Protein AF-A0AAN0MG06-F1 (afdb_monomer_lite)

Organism: NCBI:txid3137370

pLDDT: mean 85.5, std 10.64, range [44.31, 94.69]

Secondary structure (DSSP, 8-state):
---EEEEE-EETTEE----SSS-EEE----SSSSEEEEE-TT--SEEES--HHHHHHHHHHHTTS----S---

Foldseek 3Di:
DFDEAEAWAEDPPFIFDDDPPFDKDFDFDPPDGVTYTYRGRVGHSIGTPQDPVRVVQVVCVVVVHDHDPPDPD

Sequence (73 aa):
MRPLDLQIGCAGPWCGAAPGNVDAVFFVRADQDPITAIAGPCGGMIFPNPDQATLDALTTCMQGGPCSAQTLQ

Radius of gyration: 13.42 Å; chains: 1; bounding box: 26×28×32 Å

Structure (mmCIF, N/CA/C/O backbone):
data_AF-A0AAN0MG06-F1
#
_entry.id   AF-A0AAN0MG06-F1
#
loop_
_atom_site.group_PDB
_atom_site.id
_atom_site.type_symbol
_atom_site.label_atom_id
_atom_site.label_alt_id
_atom_site.label_comp_id
_atom_site.label_asym_id
_atom_site.label_entity_id
_atom_site.label_seq_id
_atom_site.pdbx_PDB_ins_code
_atom_site.Cartn_x
_atom_site.Cartn_y
_atom_site.Cartn_z
_atom_site.occupancy
_atom_site.B_iso_or_equiv
_atom_site.auth_seq_id
_atom_site.auth_comp_id
_atom_site.auth_asym_id
_atom_site.auth_atom_id
_atom_site.pdbx_PDB_model_num
ATOM 1 N N . MET A 1 1 ? -11.006 -18.553 -4.600 1.00 62.88 1 MET A N 1
ATOM 2 C CA . MET A 1 1 ? -9.979 -17.503 -4.779 1.00 62.88 1 MET A CA 1
ATOM 3 C C . MET A 1 1 ? -10.320 -16.768 -6.064 1.00 62.88 1 MET A C 1
ATOM 5 O O . MET A 1 1 ? -10.562 -17.449 -7.052 1.00 62.88 1 MET A O 1
ATOM 9 N N . ARG A 1 2 ? -10.461 -15.437 -6.039 1.00 76.38 2 ARG A N 1
ATOM 10 C CA . ARG A 1 2 ? -10.697 -14.644 -7.260 1.00 76.38 2 ARG A CA 1
ATOM 11 C C . ARG A 1 2 ? -9.342 -14.309 -7.904 1.00 76.38 2 ARG A C 1
ATOM 13 O O . ARG A 1 2 ? -8.407 -14.060 -7.143 1.00 76.38 2 ARG A O 1
ATOM 20 N N . PRO A 1 3 ? -9.213 -14.333 -9.241 1.00 83.12 3 PRO A N 1
ATOM 21 C CA . PRO A 1 3 ? -7.981 -13.925 -9.908 1.00 83.12 3 PRO A CA 1
ATOM 22 C C . PRO A 1 3 ? -7.679 -12.441 -9.649 1.00 83.12 3 PRO A C 1
ATOM 24 O O . PRO A 1 3 ? -8.592 -11.614 -9.571 1.00 83.12 3 PRO A O 1
ATOM 27 N N . LEU A 1 4 ? -6.391 -12.131 -9.500 1.00 85.75 4 LEU A N 1
ATOM 28 C CA . LEU A 1 4 ? -5.858 -10.786 -9.305 1.00 85.75 4 LEU A CA 1
ATOM 29 C C . LEU A 1 4 ? -4.786 -10.535 -10.365 1.00 85.75 4 LEU A C 1
ATOM 31 O O . LEU A 1 4 ? -3.819 -11.293 -10.437 1.00 85.75 4 LEU A O 1
ATOM 35 N N . ASP A 1 5 ? -4.929 -9.447 -11.113 1.00 91.06 5 ASP A N 1
ATOM 36 C CA . ASP A 1 5 ? -3.889 -8.960 -12.014 1.00 91.06 5 ASP A CA 1
ATOM 37 C C . ASP A 1 5 ? -3.057 -7.882 -11.322 1.00 91.06 5 ASP A C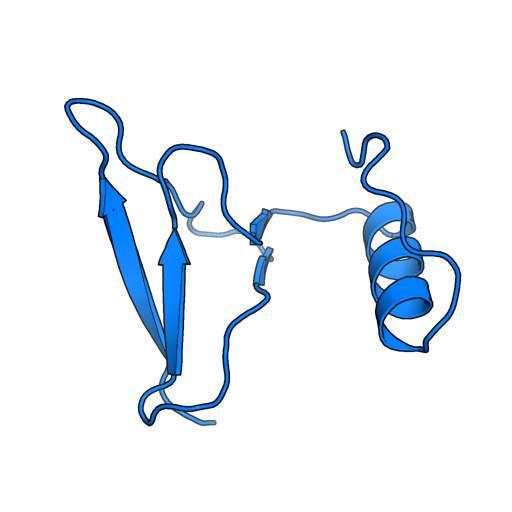 1
ATOM 39 O O . ASP A 1 5 ? -3.592 -6.918 -10.768 1.00 91.06 5 ASP A O 1
ATOM 43 N N . LEU A 1 6 ? -1.734 -8.025 -11.376 1.00 88.50 6 LEU A N 1
ATOM 44 C CA . LEU A 1 6 ? -0.798 -7.001 -10.925 1.00 88.50 6 LEU A CA 1
ATOM 45 C C . LEU A 1 6 ? -0.325 -6.178 -12.125 1.00 88.50 6 LEU A C 1
ATOM 47 O O . LEU A 1 6 ? 0.393 -6.677 -12.989 1.00 88.50 6 LEU A O 1
ATOM 51 N N . GLN A 1 7 ? -0.687 -4.899 -12.150 1.00 90.50 7 GLN A N 1
ATOM 52 C CA . GLN A 1 7 ? -0.296 -3.965 -13.197 1.00 90.50 7 GLN A CA 1
ATOM 53 C C . GLN A 1 7 ? 0.755 -2.976 -12.684 1.00 90.50 7 GLN A C 1
ATOM 55 O O . GLN A 1 7 ? 0.531 -2.244 -11.717 1.00 90.50 7 GLN A O 1
ATOM 60 N N . ILE A 1 8 ? 1.890 -2.905 -13.382 1.00 90.94 8 ILE A N 1
ATOM 61 C CA . ILE A 1 8 ? 2.912 -1.881 -13.144 1.00 90.94 8 ILE A CA 1
ATOM 62 C C . ILE A 1 8 ? 2.522 -0.608 -13.897 1.00 90.94 8 ILE A C 1
ATOM 64 O O . ILE A 1 8 ? 2.406 -0.605 -15.122 1.00 90.94 8 ILE A O 1
ATOM 68 N N . GLY A 1 9 ? 2.298 0.475 -13.155 1.00 90.75 9 GLY A N 1
ATOM 69 C CA . GLY A 1 9 ? 2.032 1.799 -13.703 1.00 90.75 9 GLY A CA 1
ATOM 70 C C . GLY A 1 9 ? 3.314 2.619 -13.814 1.00 90.75 9 GLY A C 1
ATOM 71 O O . GLY A 1 9 ? 4.159 2.577 -12.918 1.00 90.75 9 GLY A O 1
ATOM 72 N N . CYS A 1 10 ? 3.435 3.407 -14.882 1.00 91.69 10 CYS A N 1
ATOM 73 C CA . CYS A 1 10 ? 4.551 4.327 -15.087 1.00 91.69 10 CYS A CA 1
ATOM 74 C C . CYS A 1 10 ? 4.050 5.754 -15.339 1.00 91.69 10 CYS A C 1
ATOM 76 O O . CYS A 1 10 ? 2.992 5.957 -15.934 1.00 91.69 10 C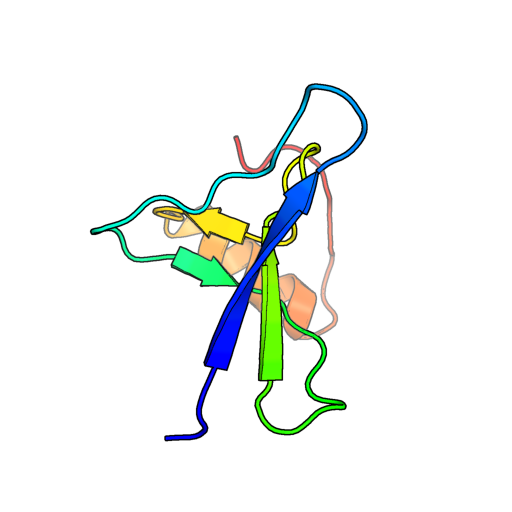YS A O 1
ATOM 78 N N . ALA A 1 11 ? 4.831 6.740 -14.908 1.00 91.88 11 ALA A N 1
ATOM 79 C CA . ALA A 1 11 ? 4.649 8.151 -15.217 1.00 91.88 11 ALA A CA 1
ATOM 80 C C . ALA A 1 11 ? 5.996 8.701 -15.697 1.00 91.88 11 ALA A C 1
ATOM 82 O O . ALA A 1 11 ? 6.907 8.926 -14.904 1.00 91.88 11 ALA A O 1
ATOM 83 N N . GLY A 1 12 ? 6.148 8.868 -17.013 1.00 89.31 12 GLY A N 1
ATOM 84 C CA . GLY A 1 12 ? 7.441 9.207 -17.609 1.00 89.31 12 GLY A CA 1
ATOM 85 C C . GLY A 1 12 ? 8.489 8.111 -17.343 1.00 89.31 12 GLY A C 1
ATOM 86 O O . GLY A 1 12 ? 8.190 6.941 -17.584 1.00 89.31 12 GLY A O 1
ATOM 87 N N . PRO A 1 13 ? 9.701 8.450 -16.862 1.00 90.88 13 PRO A N 1
ATOM 88 C CA . PRO A 1 13 ? 10.758 7.471 -16.598 1.00 90.88 13 PRO A CA 1
ATOM 89 C C . PRO A 1 13 ? 10.577 6.685 -15.288 1.00 90.88 13 PRO A C 1
ATOM 91 O O . PRO A 1 13 ? 11.351 5.766 -15.030 1.00 90.88 13 PRO A O 1
ATOM 94 N N . TRP A 1 14 ? 9.600 7.034 -14.445 1.00 92.38 14 TRP A N 1
ATOM 95 C CA . TRP A 1 14 ? 9.362 6.349 -13.174 1.00 92.38 14 TRP A CA 1
ATOM 96 C C . TRP A 1 14 ? 8.268 5.303 -13.334 1.00 92.38 14 TRP A C 1
ATOM 98 O O . TRP A 1 14 ? 7.160 5.624 -13.764 1.00 92.38 14 TRP A O 1
ATOM 108 N N . CYS A 1 15 ? 8.566 4.068 -12.947 1.00 91.50 15 CYS A N 1
ATOM 109 C CA . CYS A 1 15 ? 7.599 2.981 -12.846 1.00 91.50 15 CYS A CA 1
ATOM 110 C C . CYS A 1 15 ? 7.466 2.545 -11.390 1.00 91.50 15 CYS A C 1
ATOM 112 O O . CYS A 1 15 ? 8.410 2.665 -10.608 1.00 91.50 15 CYS A O 1
ATOM 114 N N . GLY A 1 16 ? 6.286 2.052 -11.027 1.00 88.88 16 GLY A N 1
ATOM 115 C CA . GLY A 1 16 ? 6.087 1.437 -9.726 1.00 88.88 16 GLY A CA 1
ATOM 116 C C . GLY A 1 16 ? 6.817 0.106 -9.595 1.00 88.88 16 GLY A C 1
ATOM 117 O O . GLY A 1 16 ? 7.286 -0.484 -10.569 1.00 88.88 16 GLY A O 1
ATOM 118 N N . ALA A 1 17 ? 6.873 -0.380 -8.364 1.00 85.75 17 ALA A N 1
ATOM 119 C CA . ALA A 1 17 ? 7.393 -1.694 -8.039 1.00 85.75 17 ALA A CA 1
ATOM 120 C C . ALA A 1 17 ? 6.457 -2.376 -7.041 1.00 85.75 17 ALA A C 1
ATOM 122 O O . ALA A 1 17 ? 5.865 -1.726 -6.180 1.00 85.75 17 ALA A O 1
ATOM 123 N N . ALA A 1 18 ? 6.350 -3.693 -7.156 1.00 82.44 18 ALA A N 1
ATOM 124 C CA . ALA A 1 18 ? 5.749 -4.550 -6.149 1.00 82.44 18 ALA A CA 1
ATOM 125 C C . ALA A 1 18 ? 6.820 -5.576 -5.754 1.00 82.44 18 ALA A C 1
ATOM 127 O O . ALA A 1 18 ? 7.274 -6.319 -6.630 1.00 82.44 18 ALA A O 1
ATOM 128 N N . PRO A 1 19 ? 7.292 -5.590 -4.496 1.00 75.25 19 PRO A N 1
ATOM 129 C CA . PRO A 1 19 ? 8.323 -6.530 -4.086 1.00 75.25 19 PRO A CA 1
ATOM 130 C C . PRO A 1 19 ? 7.806 -7.965 -4.216 1.00 75.25 19 PRO A C 1
ATOM 132 O O . PRO A 1 19 ? 6.717 -8.285 -3.745 1.00 75.25 19 PRO A O 1
ATOM 135 N N . GLY A 1 20 ? 8.583 -8.826 -4.871 1.00 80.25 20 GLY A N 1
ATOM 136 C CA . GLY A 1 20 ? 8.326 -10.264 -4.878 1.00 80.25 20 GLY A CA 1
ATOM 137 C C . GLY A 1 20 ? 8.839 -10.926 -3.599 1.00 80.25 20 GLY A C 1
ATOM 138 O O . GLY A 1 20 ? 9.743 -10.404 -2.948 1.00 80.25 20 GLY A O 1
ATOM 139 N N . ASN A 1 21 ? 8.311 -12.112 -3.287 1.00 85.69 21 ASN A N 1
ATOM 140 C CA . ASN A 1 21 ? 8.768 -12.983 -2.191 1.00 85.69 21 ASN A CA 1
ATOM 141 C C . ASN A 1 21 ? 8.647 -12.391 -0.775 1.00 85.69 21 ASN A C 1
ATOM 143 O O . ASN A 1 21 ? 9.379 -12.800 0.124 1.00 85.69 21 ASN A O 1
ATOM 147 N N . VAL A 1 22 ? 7.726 -11.452 -0.572 1.00 89.00 22 VAL A N 1
ATOM 148 C CA . VAL A 1 22 ? 7.356 -10.938 0.750 1.00 89.00 22 VAL A CA 1
ATOM 149 C C . VAL A 1 22 ? 5.842 -10.915 0.876 1.00 89.00 22 VAL A C 1
ATOM 151 O O . VAL A 1 22 ? 5.136 -10.757 -0.124 1.00 89.00 22 VAL A O 1
ATOM 154 N N . ASP A 1 23 ? 5.350 -11.029 2.104 1.00 89.62 23 ASP A N 1
ATOM 155 C CA . ASP A 1 23 ? 3.945 -10.767 2.384 1.00 89.62 23 ASP A CA 1
ATOM 156 C C . ASP A 1 23 ? 3.680 -9.266 2.269 1.00 89.62 23 ASP A C 1
ATOM 158 O O . ASP A 1 23 ? 4.459 -8.429 2.735 1.00 89.62 23 ASP A O 1
ATOM 162 N N . ALA A 1 24 ? 2.584 -8.913 1.609 1.00 89.00 24 ALA A N 1
ATOM 163 C CA . ALA A 1 24 ? 2.227 -7.528 1.357 1.00 89.00 24 ALA A CA 1
ATOM 164 C C . ALA A 1 24 ? 0.713 -7.340 1.406 1.00 89.00 24 ALA A C 1
ATOM 166 O O . ALA A 1 24 ? -0.055 -8.186 0.942 1.00 89.00 24 ALA A O 1
ATOM 167 N N . VAL A 1 25 ? 0.288 -6.193 1.933 1.00 90.75 25 VAL A N 1
ATOM 168 C CA . VAL A 1 25 ? -1.115 -5.773 1.929 1.00 90.75 25 VAL A CA 1
ATOM 169 C C . VAL A 1 25 ? -1.335 -4.809 0.770 1.00 90.75 25 VAL A C 1
ATOM 171 O O . VAL A 1 25 ? -0.644 -3.798 0.650 1.00 90.75 25 VAL A O 1
ATOM 174 N N . PHE A 1 26 ? -2.318 -5.119 -0.075 1.00 89.44 26 PHE A N 1
ATOM 175 C CA . PHE A 1 26 ? -2.745 -4.274 -1.186 1.00 89.44 26 PHE 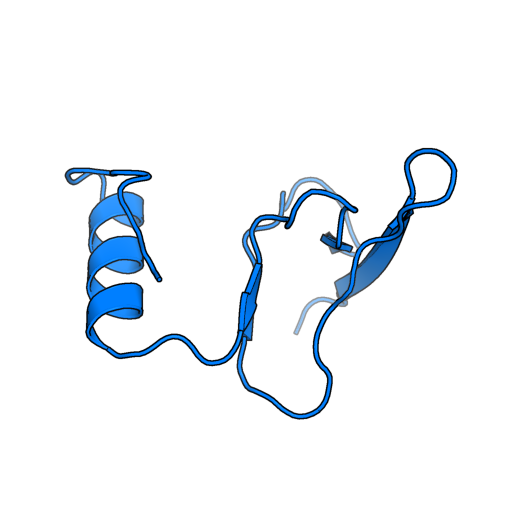A CA 1
ATOM 176 C C . PHE A 1 26 ? -4.171 -3.790 -0.942 1.00 89.44 26 PHE A C 1
ATOM 178 O O . PHE A 1 26 ? -5.065 -4.606 -0.714 1.00 89.44 26 PHE A O 1
ATOM 185 N N . PHE A 1 27 ? -4.409 -2.485 -1.074 1.00 89.69 27 PHE A N 1
ATOM 186 C CA . PHE A 1 27 ? -5.772 -1.972 -1.207 1.00 89.69 27 PHE A CA 1
ATOM 187 C C . PHE A 1 27 ? -6.090 -1.755 -2.679 1.00 89.69 27 PHE A C 1
ATOM 189 O O . PHE A 1 27 ? -5.422 -1.001 -3.386 1.00 89.69 27 PHE A O 1
ATOM 196 N N . VAL A 1 28 ? -7.135 -2.434 -3.134 1.00 88.81 28 VAL A N 1
ATOM 197 C CA . VAL A 1 28 ? -7.563 -2.461 -4.530 1.00 88.81 28 VAL A CA 1
ATOM 198 C C . VAL A 1 28 ? -9.036 -2.105 -4.621 1.00 88.81 28 VAL A C 1
ATOM 200 O O . VAL A 1 28 ? -9.811 -2.367 -3.699 1.00 88.81 28 VAL A O 1
ATOM 203 N N . ARG A 1 29 ? -9.444 -1.517 -5.747 1.00 87.56 29 ARG A N 1
ATOM 204 C CA . ARG A 1 29 ? -10.870 -1.382 -6.046 1.00 87.56 29 ARG A CA 1
ATOM 205 C C . ARG A 1 29 ? -11.387 -2.740 -6.506 1.00 87.56 29 ARG A C 1
ATOM 207 O O . ARG A 1 29 ? -10.835 -3.332 -7.425 1.00 87.56 29 ARG A O 1
ATOM 214 N N . ALA A 1 30 ? -12.431 -3.234 -5.850 1.00 86.44 30 ALA A N 1
ATOM 215 C CA . ALA A 1 30 ? -13.070 -4.507 -6.180 1.00 86.44 30 ALA A CA 1
ATOM 216 C C . ALA A 1 30 ? -14.270 -4.313 -7.127 1.00 86.44 30 ALA A C 1
ATOM 218 O O . ALA A 1 30 ? -15.308 -4.948 -6.957 1.00 86.44 30 ALA A O 1
ATOM 219 N N . ASP A 1 31 ? -14.141 -3.398 -8.089 1.00 89.31 31 ASP A N 1
ATOM 220 C CA . ASP A 1 31 ? -15.172 -3.027 -9.064 1.00 89.31 31 ASP A CA 1
ATOM 221 C C . ASP A 1 31 ? -15.028 -3.755 -10.413 1.00 89.31 31 ASP A C 1
ATOM 223 O O . ASP A 1 31 ? -15.918 -3.652 -11.254 1.00 89.31 31 ASP A O 1
ATOM 227 N N . GLN A 1 32 ? -13.940 -4.507 -10.610 1.00 85.88 32 GLN A N 1
ATOM 228 C CA . GLN A 1 32 ? -13.645 -5.277 -11.824 1.00 85.88 32 GLN A CA 1
ATOM 229 C C . GLN A 1 32 ? -13.489 -6.782 -11.530 1.00 85.88 32 GLN A C 1
ATOM 231 O O . GLN A 1 32 ? -13.311 -7.198 -10.375 1.00 85.88 32 GLN A O 1
ATOM 236 N N . ASP A 1 33 ? -13.554 -7.600 -12.585 1.00 87.19 33 ASP A N 1
ATOM 237 C CA . ASP A 1 33 ? -13.210 -9.026 -12.558 1.00 87.19 33 ASP A CA 1
ATOM 238 C C . ASP A 1 33 ? -12.409 -9.406 -13.826 1.00 87.19 33 ASP A C 1
ATOM 240 O O . ASP A 1 33 ? -12.961 -9.315 -14.925 1.00 87.19 33 ASP A O 1
ATOM 244 N N . PRO A 1 34 ? -11.125 -9.805 -13.715 1.00 87.19 34 PRO A N 1
ATOM 245 C CA . PRO A 1 34 ? -10.332 -9.913 -12.487 1.00 87.19 34 PRO A CA 1
ATOM 246 C C . PRO A 1 34 ? -10.128 -8.561 -11.787 1.00 87.19 34 PRO A C 1
ATOM 248 O O . PRO A 1 34 ? -10.234 -7.494 -12.388 1.00 87.19 34 PRO A O 1
ATOM 251 N N . ILE A 1 35 ? -9.838 -8.609 -10.486 1.00 91.12 35 ILE A N 1
ATOM 252 C CA . ILE A 1 35 ? -9.474 -7.407 -9.729 1.00 91.12 35 ILE A CA 1
ATOM 253 C C . ILE A 1 35 ? -8.063 -6.985 -10.150 1.00 91.12 35 ILE A C 1
ATOM 255 O O . ILE A 1 35 ? -7.169 -7.826 -10.230 1.00 91.12 35 ILE A O 1
ATOM 259 N N . THR A 1 36 ? -7.836 -5.689 -10.361 1.00 89.50 36 THR A N 1
ATOM 260 C CA . THR A 1 36 ? -6.511 -5.164 -10.721 1.00 89.50 36 THR A CA 1
ATOM 261 C C . THR A 1 36 ? -5.860 -4.434 -9.547 1.00 89.50 36 THR A C 1
ATOM 263 O O . THR A 1 36 ? -6.377 -3.429 -9.052 1.00 89.50 36 THR A O 1
ATOM 266 N N . ALA A 1 37 ? -4.687 -4.907 -9.129 1.00 89.44 37 ALA A N 1
ATOM 267 C CA . ALA A 1 37 ? -3.779 -4.192 -8.240 1.00 89.44 37 ALA A CA 1
ATOM 268 C C . ALA A 1 37 ? -2.815 -3.325 -9.060 1.00 89.44 37 ALA A C 1
ATOM 270 O O . ALA A 1 37 ? -2.151 -3.824 -9.966 1.00 89.44 37 ALA A O 1
ATOM 271 N N . ILE A 1 38 ? -2.705 -2.034 -8.735 1.00 89.25 38 ILE A N 1
ATOM 272 C CA . ILE A 1 38 ? -1.836 -1.098 -9.464 1.00 89.25 38 ILE A CA 1
ATOM 273 C C . ILE A 1 38 ? -0.633 -0.724 -8.597 1.00 89.25 38 ILE A C 1
ATOM 275 O O . ILE A 1 38 ? -0.780 -0.069 -7.564 1.00 89.25 38 ILE A O 1
ATOM 279 N N . ALA A 1 39 ? 0.566 -1.076 -9.059 1.00 90.62 39 ALA A N 1
ATOM 280 C CA . ALA A 1 39 ? 1.824 -0.580 -8.514 1.00 90.62 39 ALA A CA 1
ATOM 281 C C . ALA A 1 39 ? 2.246 0.673 -9.287 1.00 90.62 39 ALA A C 1
ATOM 283 O O . ALA A 1 39 ? 2.853 0.591 -10.355 1.00 90.62 39 ALA A O 1
ATOM 284 N N . GLY A 1 40 ? 1.859 1.841 -8.771 1.00 89.25 40 GLY A N 1
ATOM 285 C CA . GLY A 1 40 ? 2.173 3.137 -9.370 1.00 89.25 40 GLY A CA 1
ATOM 286 C C . GLY A 1 40 ? 3.563 3.669 -8.989 1.00 89.25 40 GLY A C 1
ATOM 287 O O . GLY A 1 40 ? 4.146 3.233 -7.995 1.00 89.25 40 GLY A O 1
ATOM 288 N N . PRO A 1 41 ? 4.088 4.649 -9.742 1.00 89.00 41 PRO A N 1
ATOM 289 C CA . PRO A 1 41 ? 5.449 5.167 -9.570 1.00 89.00 41 PRO A CA 1
ATOM 290 C C . PRO A 1 41 ? 5.667 6.007 -8.305 1.00 89.00 41 PRO A C 1
ATOM 292 O O . PRO A 1 41 ? 6.806 6.209 -7.902 1.00 89.00 41 PRO A O 1
ATOM 295 N N . CYS A 1 42 ? 4.602 6.495 -7.665 1.00 83.75 42 CYS A N 1
ATOM 296 C CA . CYS A 1 42 ? 4.677 7.323 -6.454 1.00 83.75 42 CYS A CA 1
ATOM 297 C C . CYS A 1 42 ? 4.575 6.514 -5.150 1.00 83.75 42 CYS A C 1
ATOM 299 O O . CYS A 1 42 ? 4.381 7.097 -4.088 1.00 83.75 42 CYS A O 1
ATOM 301 N N . GLY A 1 43 ? 4.655 5.184 -5.230 1.00 70.06 43 GLY A N 1
ATOM 302 C CA . GLY A 1 43 ? 4.116 4.324 -4.183 1.00 70.06 43 GLY A CA 1
ATOM 303 C C . GLY A 1 43 ? 2.596 4.235 -4.330 1.00 70.06 43 GLY A C 1
ATOM 304 O O . GLY A 1 43 ? 1.905 5.225 -4.565 1.00 70.06 43 GLY A O 1
ATOM 305 N N . GLY A 1 44 ? 2.081 3.010 -4.320 1.00 75.25 44 GLY A N 1
ATOM 306 C CA . GLY A 1 44 ? 0.646 2.745 -4.392 1.00 75.25 44 GLY A CA 1
ATOM 307 C C . GLY A 1 44 ? 0.046 2.539 -3.007 1.00 75.25 44 GLY A C 1
ATOM 308 O O . GLY A 1 44 ? 0.673 2.803 -1.986 1.00 75.25 44 GLY A O 1
ATOM 309 N N . MET A 1 45 ? -1.150 1.957 -2.975 1.00 84.62 45 MET A N 1
ATOM 310 C CA . MET A 1 45 ? -1.738 1.412 -1.750 1.00 84.62 45 MET A CA 1
ATOM 311 C C . MET A 1 45 ? -1.160 0.018 -1.447 1.00 84.62 45 MET A C 1
ATOM 313 O O . MET A 1 45 ? -1.897 -0.967 -1.379 1.00 84.62 45 MET A O 1
ATOM 317 N N . ILE A 1 46 ? 0.171 -0.065 -1.365 1.00 87.75 46 ILE A N 1
ATOM 318 C CA . ILE A 1 46 ? 0.935 -1.306 -1.213 1.00 87.75 46 ILE A CA 1
ATOM 319 C C . ILE A 1 46 ? 1.813 -1.173 0.024 1.00 87.75 46 ILE A C 1
ATOM 321 O O . ILE A 1 46 ? 2.667 -0.292 0.082 1.00 87.75 46 ILE A O 1
ATOM 325 N N . PHE A 1 47 ? 1.629 -2.079 0.977 1.00 89.31 47 PHE A N 1
ATOM 326 C CA . PHE A 1 47 ? 2.383 -2.134 2.224 1.00 89.31 47 PHE A CA 1
ATOM 327 C C . PHE A 1 47 ? 3.170 -3.447 2.248 1.00 89.31 47 PHE A C 1
ATOM 329 O O . PHE A 1 47 ? 2.598 -4.481 2.604 1.00 89.31 47 PHE A O 1
ATOM 336 N N . PRO A 1 48 ? 4.432 -3.456 1.781 1.00 88.44 48 PRO A N 1
ATOM 337 C CA . PRO A 1 48 ? 5.269 -4.648 1.798 1.00 88.44 48 PRO A CA 1
ATOM 338 C C . PRO A 1 48 ? 5.857 -4.882 3.191 1.00 88.44 48 PRO A C 1
ATOM 340 O O . PRO A 1 48 ? 6.364 -3.950 3.807 1.00 88.44 48 PRO A O 1
ATOM 343 N N . ASN A 1 49 ? 5.825 -6.132 3.654 1.00 91.19 49 ASN A N 1
ATOM 344 C CA . ASN A 1 49 ? 6.318 -6.552 4.967 1.00 91.19 49 ASN A CA 1
ATOM 345 C C . ASN A 1 49 ? 5.855 -5.635 6.127 1.00 91.19 49 ASN A C 1
ATOM 347 O O . ASN A 1 49 ? 6.701 -5.122 6.865 1.00 91.19 49 ASN A O 1
ATOM 351 N N . PRO A 1 50 ? 4.538 -5.372 6.270 1.00 90.56 50 PRO A N 1
ATOM 352 C CA . PRO A 1 50 ? 4.042 -4.495 7.320 1.00 90.56 50 PRO A CA 1
ATOM 353 C C . PRO A 1 50 ? 4.268 -5.138 8.691 1.00 90.56 50 PRO A C 1
ATOM 355 O O . PRO A 1 50 ? 4.003 -6.326 8.884 1.00 90.56 50 PRO A O 1
ATOM 358 N N . ASP A 1 51 ? 4.729 -4.345 9.652 1.00 92.81 51 ASP A N 1
ATOM 359 C CA . ASP A 1 51 ? 4.815 -4.777 11.042 1.00 92.81 51 ASP A CA 1
ATOM 360 C C . ASP A 1 51 ? 3.433 -4.763 11.723 1.00 92.81 51 ASP A C 1
ATOM 362 O O . ASP A 1 51 ? 2.429 -4.311 11.164 1.00 92.81 51 ASP A O 1
ATOM 366 N N . GLN A 1 52 ? 3.362 -5.270 12.956 1.00 93.44 52 GLN A N 1
ATOM 367 C CA . GLN A 1 52 ? 2.087 -5.358 13.670 1.00 93.44 52 GLN A CA 1
ATOM 368 C C . GLN A 1 52 ? 1.460 -3.977 13.918 1.00 93.44 52 GLN A C 1
ATOM 370 O O . GLN A 1 52 ? 0.248 -3.834 13.792 1.00 93.44 52 GLN A O 1
ATOM 375 N N . ALA A 1 53 ? 2.269 -2.952 14.203 1.00 91.94 53 ALA A N 1
ATOM 376 C CA . ALA A 1 53 ? 1.774 -1.592 14.407 1.00 91.94 53 ALA A CA 1
ATOM 377 C C . ALA A 1 53 ? 1.107 -1.039 13.137 1.00 91.94 53 ALA A C 1
ATOM 379 O O . ALA A 1 53 ? 0.032 -0.436 13.205 1.00 91.94 53 ALA A O 1
ATOM 380 N N . THR A 1 54 ? 1.700 -1.308 11.972 1.00 90.50 54 THR A N 1
ATOM 381 C CA . THR A 1 54 ? 1.115 -0.981 10.671 1.00 90.50 54 THR A CA 1
ATOM 382 C C . THR A 1 54 ? -0.204 -1.716 10.459 1.00 90.50 54 THR A C 1
ATOM 384 O O . THR A 1 54 ? -1.201 -1.099 10.085 1.00 90.50 54 THR A O 1
ATOM 387 N N . LEU A 1 55 ? -0.246 -3.022 10.730 1.00 92.56 55 LEU A N 1
ATOM 388 C CA . LEU A 1 55 ? -1.463 -3.825 10.583 1.00 92.56 55 LEU A CA 1
ATOM 389 C C . LEU A 1 55 ? -2.598 -3.342 11.498 1.00 92.56 55 LEU A C 1
ATOM 391 O O . LEU A 1 55 ? -3.747 -3.259 11.053 1.00 92.56 55 LEU A O 1
ATOM 395 N N . ASP A 1 56 ? -2.292 -2.972 12.740 1.00 93.31 56 ASP A N 1
ATOM 396 C CA . ASP A 1 56 ? -3.268 -2.457 13.704 1.00 93.31 56 ASP A CA 1
ATOM 397 C C . ASP A 1 56 ? -3.824 -1.092 13.266 1.00 93.31 56 ASP A C 1
ATOM 399 O O . ASP A 1 56 ? -5.036 -0.850 13.341 1.00 93.31 56 ASP A O 1
ATOM 403 N N . ALA A 1 57 ? -2.961 -0.216 12.738 1.00 91.25 57 ALA A N 1
ATOM 404 C CA . ALA A 1 57 ? -3.360 1.078 12.189 1.00 91.25 57 ALA A CA 1
ATOM 405 C C . ALA A 1 57 ? -4.264 0.920 10.956 1.00 91.25 57 ALA A C 1
ATOM 407 O O . ALA A 1 57 ? -5.331 1.539 10.880 1.00 91.25 57 ALA A O 1
ATOM 408 N N . LEU A 1 58 ? -3.883 0.045 10.017 1.00 91.81 58 LEU A N 1
ATOM 409 C CA . LEU A 1 58 ? -4.692 -0.276 8.838 1.00 91.81 58 LEU A CA 1
ATOM 410 C C . LEU A 1 58 ? -6.055 -0.854 9.245 1.00 91.81 58 LEU A C 1
ATOM 412 O O . LEU A 1 58 ? -7.088 -0.422 8.733 1.00 91.81 58 LEU A O 1
ATOM 416 N N . THR A 1 59 ? -6.074 -1.783 10.202 1.00 93.06 59 THR A N 1
ATOM 417 C CA . THR A 1 59 ? -7.305 -2.411 10.703 1.00 93.06 59 THR A CA 1
ATOM 418 C C . THR A 1 59 ? -8.232 -1.386 11.352 1.00 93.06 59 THR A C 1
ATOM 420 O O . THR A 1 59 ? -9.420 -1.345 11.036 1.00 93.06 59 THR A O 1
ATOM 423 N N . THR A 1 60 ? -7.690 -0.512 12.203 1.00 93.69 60 THR A N 1
ATOM 424 C CA . THR A 1 60 ? -8.448 0.567 12.855 1.00 93.69 60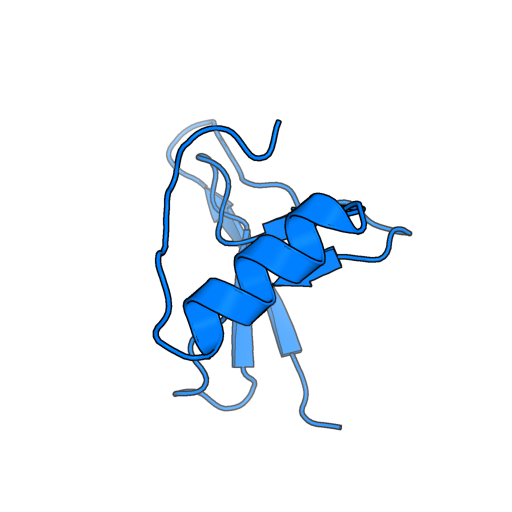 THR A CA 1
ATOM 425 C C . THR A 1 60 ? -9.066 1.515 11.828 1.00 93.69 60 THR A C 1
ATOM 427 O O . THR A 1 60 ? -10.254 1.833 11.921 1.00 93.69 60 THR A O 1
ATOM 430 N N . CYS A 1 61 ? -8.294 1.923 10.815 1.00 91.94 61 CYS A N 1
ATOM 431 C CA . CYS A 1 61 ? -8.790 2.768 9.728 1.00 91.94 61 CYS A CA 1
ATOM 432 C C . CYS A 1 61 ? -9.953 2.092 8.979 1.00 91.94 61 CYS A C 1
ATOM 434 O O . CYS A 1 61 ? -11.006 2.699 8.783 1.00 91.94 61 CYS A O 1
ATOM 436 N N . MET A 1 62 ? -9.814 0.809 8.631 1.00 90.31 62 MET A N 1
ATOM 437 C CA . MET A 1 62 ? -10.855 0.052 7.922 1.00 90.31 62 MET A CA 1
ATOM 438 C C . MET A 1 62 ? -12.130 -0.170 8.749 1.00 90.31 62 MET A C 1
ATOM 440 O O . MET A 1 62 ? -13.201 -0.370 8.179 1.00 90.31 62 MET A O 1
ATOM 444 N N . GLN A 1 63 ? -12.039 -0.106 10.078 1.00 94.69 63 GLN A N 1
ATOM 445 C CA . GLN A 1 63 ? -13.180 -0.191 10.996 1.00 94.69 63 GLN A CA 1
ATOM 446 C C . GLN A 1 63 ? -13.862 1.168 11.252 1.00 94.69 63 GLN A C 1
ATOM 448 O O . GLN A 1 63 ? -14.776 1.250 12.071 1.00 94.69 63 GLN A O 1
ATOM 453 N N . GLY A 1 64 ? -13.452 2.235 10.553 1.00 92.69 64 GLY A N 1
ATOM 454 C CA . GLY A 1 64 ? -14.019 3.581 10.698 1.00 92.69 64 GLY A CA 1
ATOM 455 C C . GLY A 1 64 ? -13.410 4.401 11.839 1.00 92.69 64 GLY A C 1
ATOM 456 O O . GLY A 1 64 ? -13.952 5.445 12.202 1.00 92.69 64 GLY A O 1
ATOM 457 N N . GLY A 1 65 ? -12.300 3.935 12.415 1.00 91.94 65 GLY A N 1
ATOM 458 C CA . GLY A 1 65 ? -11.509 4.692 13.378 1.00 91.94 65 GLY A CA 1
ATOM 459 C C . GLY A 1 65 ? -10.627 5.763 12.718 1.00 91.94 65 GLY A C 1
ATOM 460 O O . GLY A 1 65 ? -10.739 6.035 11.520 1.00 91.94 65 GLY A O 1
ATOM 461 N N . PRO A 1 66 ? -9.720 6.389 13.490 1.00 89.69 66 PRO A N 1
ATOM 462 C CA . PRO A 1 66 ? -8.775 7.363 12.958 1.00 89.69 66 PRO A CA 1
ATOM 463 C C . PRO A 1 66 ? -7.911 6.758 11.846 1.00 89.69 66 PRO A C 1
ATOM 465 O O . PRO A 1 66 ? -7.309 5.702 12.023 1.00 89.69 66 PRO A O 1
ATOM 468 N N . CYS A 1 67 ? -7.820 7.461 10.718 1.00 84.56 67 CYS A N 1
ATOM 469 C CA . CYS A 1 67 ? -6.955 7.094 9.605 1.00 84.56 67 CYS A CA 1
ATOM 470 C C . CYS A 1 67 ? -5.963 8.232 9.366 1.00 84.56 67 CYS A C 1
ATOM 472 O O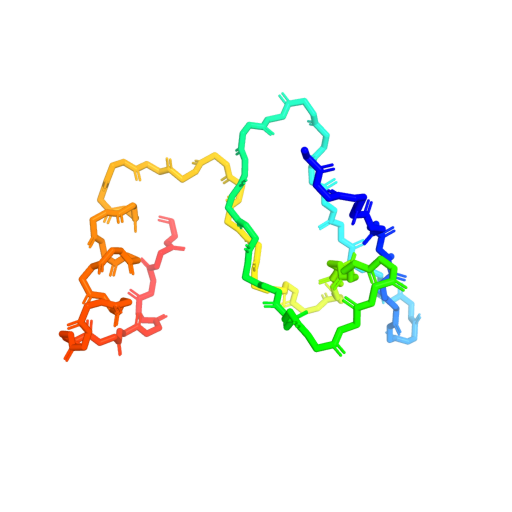 . CYS A 1 67 ? -6.362 9.332 8.981 1.00 84.56 67 CYS A O 1
ATOM 474 N N . SER A 1 68 ? -4.683 7.994 9.647 1.00 72.75 68 SER A N 1
ATOM 475 C CA . SER A 1 68 ? -3.626 8.985 9.454 1.00 72.75 68 SER A CA 1
ATOM 476 C C . SER A 1 68 ? -2.614 8.489 8.432 1.00 72.75 68 SER A C 1
ATOM 478 O O . SER A 1 68 ? -2.167 7.349 8.492 1.00 72.75 68 SER A O 1
ATOM 480 N N . ALA A 1 69 ? -2.229 9.377 7.516 1.00 63.62 69 ALA A N 1
ATOM 481 C CA . ALA A 1 69 ? -1.117 9.162 6.594 1.00 63.62 69 ALA A CA 1
ATOM 482 C C . ALA A 1 69 ? 0.253 9.410 7.256 1.00 63.62 69 ALA A C 1
ATOM 484 O O . ALA A 1 69 ? 1.281 9.330 6.586 1.00 63.62 69 ALA A O 1
ATOM 485 N N . GLN A 1 70 ? 0.284 9.770 8.545 1.00 56.25 70 GLN A N 1
ATOM 486 C CA . GLN A 1 70 ? 1.523 10.056 9.257 1.00 56.25 70 GLN A CA 1
ATOM 487 C C . GLN A 1 70 ? 2.276 8.756 9.534 1.00 56.25 70 GLN A C 1
ATOM 489 O O . GLN A 1 70 ? 2.061 8.075 10.529 1.00 56.25 70 GLN A O 1
ATOM 494 N N . THR A 1 71 ? 3.176 8.483 8.594 1.00 48.97 71 THR A N 1
ATOM 495 C CA . THR A 1 71 ?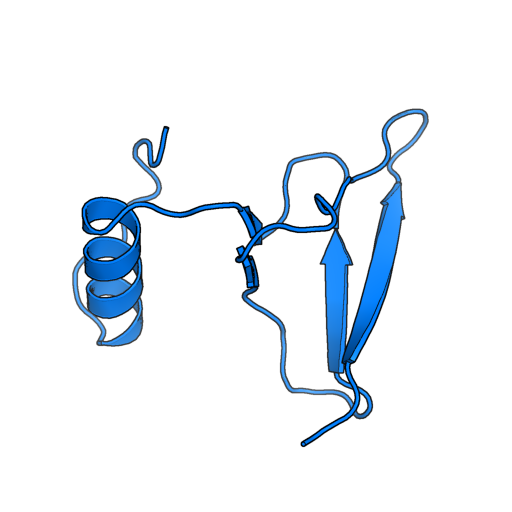 4.449 7.799 8.786 1.00 48.97 71 THR A CA 1
ATOM 496 C C . THR A 1 71 ? 4.335 6.368 9.305 1.00 48.97 71 THR A C 1
ATOM 498 O O . THR A 1 71 ? 4.907 6.002 10.325 1.00 48.97 71 THR A O 1
ATOM 501 N N . LEU A 1 72 ? 3.656 5.534 8.516 1.00 50.84 72 LEU A N 1
ATOM 502 C CA . LEU A 1 72 ? 4.041 4.131 8.360 1.00 50.84 72 LEU A CA 1
ATOM 503 C C . LEU A 1 72 ? 5.404 4.117 7.629 1.00 50.84 72 LEU A C 1
ATOM 505 O O . LEU A 1 72 ? 5.446 3.972 6.408 1.00 50.84 72 LEU A O 1
ATOM 509 N N . GLN A 1 73 ? 6.487 4.443 8.343 1.00 44.31 73 GLN A N 1
ATOM 510 C CA . GLN A 1 73 ? 7.875 4.334 7.867 1.00 44.31 73 GLN A CA 1
ATOM 511 C C . GLN A 1 73 ? 8.565 3.167 8.550 1.00 44.31 73 GLN A C 1
ATOM 513 O O . GLN A 1 73 ? 8.491 3.113 9.797 1.00 44.31 73 GLN A O 1
#